Protein AF-A0A944FQC8-F1 (afdb_monomer)

Nearest PDB structures (foldseek):
  8ovv-assembly1_A  TM=5.129E-01  e=2.635E+00  Thiobacillus denitrificans

Secondary structure (DSSP, 8-state):
----HHHHHHHHHHHHHHHHHHHH--S-TT-----HHHHHHTS-TTS-HHHHHHHHHHHHHHHHHHSSS-TTHHHHHHHHHHHHHHHHHHHHH-HHHHHHT----HHHH-HHHHHHHHHHHHHHHHHHHHHHHTTTTS-HHHHHHHHHHHHHHHHHHHHHHHHHHS-----

pLDDT: mean 72.48, std 13.17, range [25.45, 88.38]

Structure (mmCIF, N/CA/C/O backbone):
data_AF-A0A944FQC8-F1
#
_entry.id   AF-A0A944FQC8-F1
#
loop_
_atom_site.group_PDB
_atom_site.id
_atom_site.type_symbol
_atom_site.label_atom_id
_atom_site.label_alt_id
_atom_site.label_comp_id
_atom_site.label_asym_id
_atom_site.label_entity_id
_atom_site.label_seq_id
_atom_site.pdbx_PDB_ins_code
_atom_site.Cartn_x
_atom_site.Cartn_y
_atom_site.Cartn_z
_atom_site.occupancy
_atom_site.B_iso_or_equiv
_atom_site.auth_seq_id
_atom_site.auth_comp_id
_atom_site.auth_asym_id
_atom_site.auth_atom_id
_atom_site.pdbx_PDB_model_num
ATOM 1 N N . MET A 1 1 ? -13.794 9.716 20.380 1.00 38.81 1 MET A N 1
ATOM 2 C CA . MET A 1 1 ? -12.717 10.499 19.734 1.00 38.81 1 MET A CA 1
ATOM 3 C C . MET A 1 1 ? -11.538 10.635 20.686 1.00 38.81 1 MET A C 1
ATOM 5 O O . MET A 1 1 ? -11.610 11.397 21.638 1.00 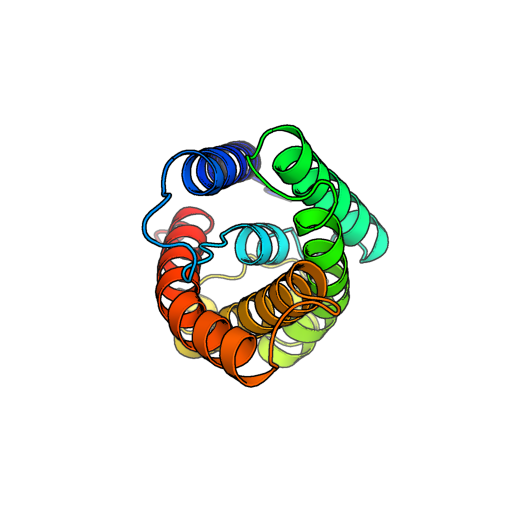38.81 1 MET A O 1
ATOM 9 N N . LYS A 1 2 ? -10.458 9.890 20.443 1.00 25.45 2 LYS A N 1
ATOM 10 C CA . LYS A 1 2 ? -9.116 10.217 20.943 1.00 25.45 2 LYS A CA 1
ATOM 11 C C . LYS A 1 2 ? -8.132 9.816 19.847 1.00 25.45 2 LYS A C 1
ATOM 13 O O . LYS A 1 2 ? -7.365 8.873 19.978 1.00 25.45 2 LYS A O 1
ATOM 18 N N . VAL A 1 3 ? -8.247 10.492 18.702 1.00 42.56 3 VAL A N 1
ATOM 19 C CA . VAL A 1 3 ? -7.176 10.478 17.705 1.00 42.56 3 VAL A CA 1
ATOM 20 C C . VAL A 1 3 ? -6.052 11.274 18.354 1.00 42.56 3 VAL A C 1
ATOM 22 O O . VAL A 1 3 ? -6.076 12.501 18.365 1.00 42.56 3 VAL A O 1
ATOM 25 N N . GLN A 1 4 ? -5.149 10.573 19.039 1.00 43.66 4 GLN A N 1
ATOM 26 C CA . GLN A 1 4 ? -3.949 11.178 19.597 1.00 43.66 4 GLN A CA 1
ATOM 27 C C . GLN A 1 4 ? -3.189 11.816 18.430 1.00 43.66 4 GLN A C 1
ATOM 29 O O . GLN A 1 4 ? -2.855 11.116 17.476 1.00 43.66 4 GLN A O 1
ATOM 34 N N . GLY A 1 5 ? -2.912 13.123 18.487 1.00 45.31 5 GLY A N 1
ATOM 35 C CA . GLY A 1 5 ? -2.153 13.845 17.450 1.00 45.31 5 GLY A CA 1
ATOM 36 C C . GLY A 1 5 ? -0.800 13.200 17.100 1.00 45.31 5 GLY A C 1
ATOM 37 O O . GLY A 1 5 ? -0.285 13.402 16.005 1.00 45.31 5 GLY A O 1
ATOM 38 N N . ASN A 1 6 ? -0.291 12.329 17.977 1.00 55.03 6 ASN A N 1
ATOM 39 C CA . ASN A 1 6 ? 0.864 11.465 17.749 1.00 55.03 6 ASN A CA 1
ATOM 40 C C . ASN A 1 6 ? 0.711 10.525 16.531 1.00 55.03 6 ASN A C 1
ATOM 42 O O . ASN A 1 6 ? 1.677 10.288 15.812 1.00 55.03 6 ASN A O 1
ATOM 46 N N . ASN A 1 7 ? -0.498 10.030 16.242 1.00 64.19 7 ASN A N 1
ATOM 47 C CA . ASN A 1 7 ? -0.715 9.071 15.151 1.00 64.19 7 ASN A CA 1
ATOM 48 C C . ASN A 1 7 ? -0.614 9.720 13.768 1.00 64.19 7 ASN A C 1
ATOM 50 O O . ASN A 1 7 ? -0.145 9.078 12.836 1.00 64.19 7 ASN A O 1
ATOM 54 N N . ILE A 1 8 ? -1.011 10.989 13.629 1.00 67.12 8 ILE A N 1
ATOM 55 C CA . ILE A 1 8 ? -0.905 11.723 12.357 1.00 67.12 8 ILE A CA 1
ATOM 56 C C . ILE A 1 8 ? 0.565 12.044 12.064 1.00 67.12 8 ILE A C 1
ATOM 58 O O . ILE A 1 8 ? 1.020 11.880 10.936 1.00 67.12 8 ILE A O 1
ATOM 62 N N . MET A 1 9 ? 1.326 12.434 13.090 1.00 65.31 9 MET A N 1
ATOM 63 C CA . MET A 1 9 ? 2.762 12.685 12.963 1.00 65.31 9 MET A CA 1
ATOM 64 C C . MET A 1 9 ? 3.535 11.407 12.602 1.00 65.31 9 MET A C 1
ATOM 66 O O . MET A 1 9 ? 4.381 11.441 11.715 1.00 65.31 9 MET A O 1
ATOM 70 N N . LEU A 1 10 ? 3.196 10.264 13.212 1.00 69.75 10 LEU A N 1
ATOM 71 C CA . LEU A 1 10 ? 3.744 8.953 12.837 1.00 69.75 10 LEU A CA 1
ATOM 72 C C . LEU A 1 10 ? 3.356 8.542 11.412 1.00 69.75 10 LEU A C 1
ATOM 74 O O . LEU A 1 10 ? 4.173 7.975 10.694 1.00 69.75 10 LEU A O 1
ATOM 78 N N . TRP A 1 11 ? 2.129 8.844 10.985 1.00 71.12 11 TRP A N 1
ATOM 79 C CA . TRP A 1 11 ? 1.661 8.573 9.625 1.00 71.12 11 TRP A CA 1
ATOM 80 C C . TRP A 1 11 ? 2.457 9.375 8.585 1.00 71.12 11 TRP A C 1
ATOM 82 O O . TRP A 1 11 ? 2.930 8.808 7.601 1.00 71.12 11 TRP A O 1
ATOM 92 N N . LEU A 1 12 ? 2.695 10.665 8.849 1.00 73.75 12 LEU A N 1
ATOM 93 C CA . LEU A 1 12 ? 3.571 11.514 8.035 1.00 73.75 12 LEU A CA 1
ATOM 94 C C . LEU A 1 12 ? 5.022 11.015 8.046 1.00 73.75 12 LEU A C 1
ATOM 96 O O . LEU A 1 12 ? 5.652 10.946 6.995 1.00 73.75 12 LEU A O 1
ATOM 100 N N . LEU A 1 13 ? 5.540 10.608 9.208 1.00 75.56 13 LEU A N 1
ATOM 101 C CA . LEU A 1 13 ? 6.886 10.047 9.332 1.00 75.56 13 LEU A CA 1
ATOM 102 C C . LEU A 1 13 ? 7.040 8.759 8.514 1.00 75.56 13 LEU A C 1
ATOM 104 O O . LEU A 1 13 ? 8.055 8.581 7.850 1.00 75.56 13 LEU A O 1
ATOM 108 N N . LEU A 1 14 ? 6.039 7.874 8.520 1.00 77.06 14 LEU A N 1
ATOM 109 C CA . LEU A 1 14 ? 6.064 6.661 7.704 1.00 77.06 14 LEU A CA 1
ATOM 110 C C . LEU A 1 14 ? 5.937 6.948 6.206 1.00 77.06 14 LEU A C 1
ATOM 112 O O . LEU A 1 14 ? 6.516 6.210 5.413 1.00 77.06 14 LEU A O 1
ATOM 116 N N . LEU A 1 15 ? 5.227 8.006 5.804 1.00 74.38 15 LEU A N 1
ATOM 117 C CA . LEU A 1 15 ? 5.237 8.456 4.409 1.00 74.38 15 LEU A CA 1
ATOM 118 C C . LEU A 1 15 ? 6.615 8.972 3.991 1.00 74.38 15 LEU A C 1
ATOM 120 O O . LEU A 1 15 ? 7.089 8.640 2.907 1.00 74.38 15 LEU A O 1
ATOM 124 N N . ILE A 1 16 ? 7.290 9.726 4.859 1.00 77.25 16 ILE A N 1
ATOM 125 C CA . ILE A 1 16 ? 8.675 10.148 4.620 1.00 77.25 16 ILE A CA 1
ATOM 126 C C . ILE A 1 16 ? 9.601 8.924 4.580 1.00 77.25 16 ILE A C 1
ATOM 128 O O . ILE A 1 16 ? 10.466 8.836 3.715 1.00 77.25 16 ILE A O 1
ATOM 132 N N . LEU A 1 17 ? 9.397 7.937 5.455 1.00 75.19 17 LEU A N 1
ATOM 133 C CA . LEU A 1 17 ? 10.155 6.688 5.429 1.00 75.19 17 LEU A CA 1
ATOM 134 C C . LEU A 1 17 ? 9.929 5.923 4.117 1.00 75.19 17 LEU A C 1
ATOM 136 O O . LEU A 1 17 ? 10.891 5.426 3.543 1.00 75.19 17 LEU A O 1
ATOM 140 N N . GLN A 1 18 ? 8.693 5.880 3.606 1.00 74.31 18 GLN A N 1
ATOM 141 C CA . GLN A 1 18 ? 8.394 5.313 2.289 1.00 74.31 18 GLN A CA 1
ATOM 142 C C . GLN A 1 18 ? 9.170 6.034 1.180 1.00 74.31 18 GLN A C 1
ATOM 144 O O . GLN A 1 18 ? 9.719 5.366 0.312 1.00 74.31 18 GLN A O 1
ATOM 149 N N . LEU A 1 19 ? 9.263 7.367 1.222 1.00 70.94 19 LEU A N 1
ATOM 150 C CA . LEU A 1 19 ? 10.062 8.144 0.269 1.00 70.94 19 LEU A CA 1
ATOM 151 C C . LEU A 1 19 ? 11.551 7.808 0.338 1.00 70.94 19 LEU A C 1
ATOM 153 O O . LEU A 1 19 ? 12.171 7.572 -0.695 1.00 70.94 19 LEU A O 1
ATOM 157 N N . VAL A 1 20 ? 12.115 7.741 1.546 1.00 69.69 20 VAL A N 1
ATOM 158 C CA . VAL A 1 20 ? 13.525 7.377 1.745 1.00 69.69 20 VAL A CA 1
ATOM 159 C C . VAL A 1 20 ? 13.792 5.964 1.233 1.00 69.69 20 VAL A C 1
ATOM 161 O O . VAL A 1 20 ? 14.801 5.734 0.577 1.00 69.69 20 VAL A O 1
ATOM 164 N N . ILE A 1 21 ? 12.878 5.026 1.478 1.00 70.19 21 ILE A N 1
ATOM 165 C CA . ILE A 1 21 ? 12.973 3.656 0.970 1.00 70.19 21 ILE 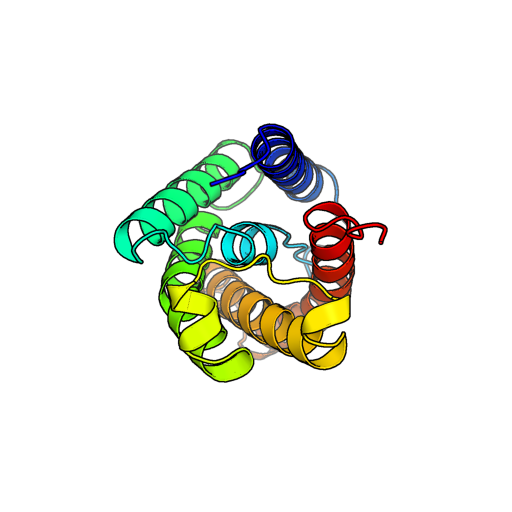A CA 1
ATOM 166 C C . ILE A 1 21 ? 12.921 3.643 -0.564 1.00 70.19 21 ILE A C 1
ATOM 168 O O . ILE A 1 21 ? 13.786 3.028 -1.180 1.00 70.19 21 ILE A O 1
ATOM 172 N N . CYS A 1 22 ? 11.958 4.335 -1.181 1.00 65.25 22 CYS A N 1
ATOM 173 C CA . CYS A 1 22 ? 11.837 4.400 -2.640 1.00 65.25 22 CYS A CA 1
ATOM 174 C C . CYS A 1 22 ? 13.060 5.044 -3.311 1.00 65.25 22 CYS A C 1
ATOM 176 O O . CYS A 1 22 ? 13.434 4.627 -4.400 1.00 65.25 22 CYS A O 1
ATOM 178 N N . ASN A 1 23 ? 13.664 6.054 -2.682 1.00 62.53 23 ASN A N 1
ATOM 179 C CA . ASN A 1 23 ? 14.751 6.835 -3.273 1.00 62.53 23 ASN A CA 1
ATOM 180 C C . ASN A 1 23 ? 16.140 6.213 -2.998 1.00 62.53 23 ASN A C 1
ATOM 182 O O . ASN A 1 23 ? 16.967 6.099 -3.896 1.00 62.53 23 ASN A O 1
ATOM 186 N N . TYR A 1 24 ? 16.388 5.723 -1.778 1.00 58.31 24 TYR A N 1
ATOM 187 C CA . TYR A 1 24 ? 17.727 5.289 -1.353 1.00 58.31 24 TYR A CA 1
ATOM 188 C C . TYR A 1 24 ? 17.937 3.771 -1.296 1.00 58.31 24 TYR A C 1
ATOM 190 O O . TYR A 1 24 ? 19.083 3.324 -1.355 1.00 58.31 24 TYR A O 1
ATOM 198 N N . LEU A 1 25 ? 16.886 2.947 -1.196 1.00 56.50 25 LEU A N 1
ATOM 199 C CA . LEU A 1 25 ? 17.036 1.484 -1.182 1.00 56.50 25 LEU A CA 1
ATOM 200 C C . LEU A 1 25 ? 16.914 0.893 -2.591 1.00 56.50 25 LEU A C 1
ATOM 202 O O . LEU A 1 25 ? 16.053 0.059 -2.866 1.00 56.50 25 LEU A O 1
ATOM 206 N N . TYR A 1 26 ? 17.857 1.244 -3.468 1.00 55.31 26 TYR A N 1
ATOM 207 C CA . TYR A 1 26 ? 18.112 0.521 -4.721 1.00 55.31 26 TYR A CA 1
ATOM 208 C C . TYR A 1 26 ? 18.827 -0.817 -4.438 1.00 55.31 26 TYR A C 1
ATOM 210 O O . TYR A 1 26 ? 19.966 -1.037 -4.839 1.00 55.31 26 TYR A O 1
ATOM 218 N N . ILE A 1 27 ? 18.176 -1.731 -3.707 1.00 52.50 27 ILE A N 1
ATOM 219 C CA . ILE A 1 27 ? 18.755 -3.051 -3.388 1.00 52.50 27 ILE A CA 1
ATOM 220 C C . ILE A 1 27 ? 18.846 -3.921 -4.654 1.00 52.50 27 ILE A C 1
ATOM 222 O O . ILE A 1 27 ? 19.821 -4.644 -4.848 1.00 52.50 27 ILE A O 1
ATOM 226 N N . SER A 1 28 ? 17.831 -3.879 -5.525 1.00 53.88 28 SER A N 1
ATOM 227 C CA . SER A 1 28 ? 17.818 -4.587 -6.811 1.00 53.88 28 SER A CA 1
ATOM 228 C C . SER A 1 28 ? 16.653 -4.094 -7.678 1.00 53.88 28 SER A C 1
ATOM 230 O O . SER A 1 28 ? 15.580 -3.852 -7.126 1.00 53.88 28 SER A O 1
ATOM 232 N N . PRO A 1 29 ? 16.768 -4.055 -9.023 1.00 61.56 29 PRO A N 1
ATOM 233 C CA . PRO A 1 29 ? 15.641 -3.763 -9.917 1.00 61.56 29 PRO A CA 1
ATOM 234 C C . PRO A 1 29 ? 14.451 -4.718 -9.737 1.00 61.56 29 PRO A C 1
ATOM 236 O O . PRO A 1 29 ? 13.367 -4.464 -10.249 1.00 61.56 29 PRO A O 1
ATOM 239 N N . LEU A 1 30 ? 14.638 -5.854 -9.062 1.00 59.78 30 LEU A N 1
ATOM 240 C CA . LEU A 1 30 ? 13.605 -6.863 -8.840 1.00 59.78 30 LEU A CA 1
ATOM 241 C C . LEU A 1 30 ? 12.781 -6.641 -7.563 1.00 59.78 30 LEU A C 1
ATOM 243 O O . LEU A 1 30 ? 11.718 -7.246 -7.438 1.00 59.78 30 LEU A O 1
ATOM 247 N N . LEU A 1 31 ? 13.259 -5.808 -6.633 1.00 63.12 31 LEU A N 1
ATOM 248 C CA . LEU A 1 31 ? 12.679 -5.660 -5.301 1.00 63.12 31 LEU A CA 1
ATOM 249 C C . LEU A 1 31 ? 11.990 -4.300 -5.168 1.00 63.12 31 LEU A C 1
ATOM 251 O O . LEU A 1 31 ? 12.637 -3.262 -5.242 1.00 63.12 31 LEU A O 1
ATOM 255 N N . VAL A 1 32 ? 10.677 -4.323 -4.942 1.00 71.88 32 VAL A N 1
ATOM 256 C CA . VAL A 1 32 ? 9.857 -3.134 -4.680 1.00 71.88 32 VAL A CA 1
ATOM 257 C C . VAL A 1 32 ? 9.383 -3.198 -3.233 1.00 71.88 32 VAL A C 1
ATOM 259 O O . VAL A 1 32 ? 8.552 -4.034 -2.877 1.00 71.88 32 VAL A O 1
ATOM 262 N N . LEU A 1 33 ? 9.929 -2.334 -2.378 1.00 72.69 33 LEU A N 1
ATOM 263 C CA . LEU A 1 33 ? 9.551 -2.275 -0.969 1.00 72.69 33 LEU A CA 1
ATOM 264 C C . LEU A 1 33 ? 8.435 -1.242 -0.765 1.00 72.69 33 LEU A C 1
ATOM 266 O O . LEU A 1 33 ? 8.575 -0.081 -1.152 1.00 72.69 33 LEU A O 1
ATOM 270 N N . THR A 1 34 ? 7.319 -1.654 -0.157 1.00 75.75 34 THR A N 1
ATOM 271 C CA . THR A 1 34 ? 6.142 -0.778 -0.022 1.00 75.75 34 THR A CA 1
ATOM 272 C C . THR A 1 34 ? 5.578 -0.763 1.399 1.00 75.75 34 THR A C 1
ATOM 274 O O . THR A 1 34 ? 5.263 -1.795 1.985 1.00 75.75 34 THR A O 1
ATOM 277 N N . LEU A 1 35 ? 5.425 0.441 1.949 1.00 78.38 35 LEU A N 1
ATOM 278 C CA . LEU A 1 35 ? 4.742 0.746 3.212 1.00 78.38 35 LEU A CA 1
ATOM 279 C C . LEU A 1 35 ? 3.391 1.418 2.987 1.00 78.38 35 LEU A C 1
ATOM 281 O O . LEU A 1 35 ? 2.514 1.357 3.847 1.00 78.38 35 LEU A O 1
ATOM 285 N N . LEU A 1 36 ? 3.221 2.048 1.826 1.00 79.19 36 LEU A N 1
ATOM 286 C CA . LEU A 1 36 ? 2.028 2.789 1.435 1.00 79.19 36 LEU A CA 1
ATOM 287 C C . LEU A 1 36 ? 0.708 2.014 1.657 1.00 79.19 36 LEU A C 1
ATOM 289 O O . LEU A 1 36 ? -0.188 2.566 2.299 1.00 79.19 36 LEU A O 1
ATOM 293 N N . PRO A 1 37 ? 0.568 0.736 1.241 1.00 78.75 37 PRO A N 1
ATOM 294 C CA . PRO A 1 37 ? -0.651 -0.034 1.506 1.00 78.75 37 PRO A CA 1
ATOM 295 C C . PRO A 1 37 ? -0.951 -0.211 3.005 1.00 78.75 37 PRO A C 1
ATOM 297 O O . PRO A 1 37 ? -2.107 -0.119 3.418 1.00 78.75 37 PRO A O 1
ATOM 300 N N . THR A 1 38 ? 0.075 -0.394 3.838 1.00 75.88 38 THR A N 1
ATOM 301 C CA . THR A 1 38 ? -0.059 -0.509 5.302 1.00 75.88 38 THR A CA 1
AT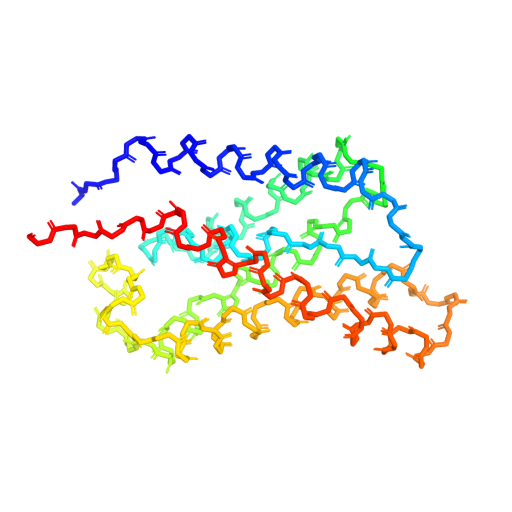OM 302 C C . THR A 1 38 ? -0.504 0.815 5.926 1.00 75.88 38 THR A C 1
ATOM 304 O O . THR A 1 38 ? -1.403 0.845 6.766 1.00 75.88 38 THR A O 1
ATOM 307 N N . ILE A 1 39 ? 0.090 1.922 5.478 1.00 76.62 39 ILE A N 1
ATOM 308 C CA . ILE A 1 39 ? -0.246 3.289 5.896 1.00 76.62 39 ILE A CA 1
ATOM 309 C C . ILE A 1 39 ? -1.717 3.601 5.569 1.00 76.62 39 ILE A C 1
ATOM 311 O O . ILE A 1 39 ? -2.438 4.140 6.412 1.00 76.62 39 ILE A O 1
ATOM 315 N N . ILE A 1 40 ? -2.182 3.206 4.378 1.00 78.56 40 ILE A N 1
ATOM 316 C CA . ILE A 1 40 ? -3.575 3.369 3.936 1.00 78.56 40 ILE A CA 1
ATOM 317 C C . ILE A 1 40 ? -4.526 2.498 4.762 1.00 78.56 40 ILE A C 1
ATOM 319 O O . ILE A 1 40 ? -5.601 2.946 5.166 1.00 78.56 40 ILE A O 1
ATOM 323 N N . PHE A 1 41 ? -4.134 1.256 5.045 1.00 75.00 41 PHE A N 1
ATOM 324 C CA . PHE A 1 41 ? -4.931 0.336 5.851 1.00 75.00 41 PHE A CA 1
ATOM 325 C C . PHE A 1 41 ? -5.171 0.863 7.274 1.00 75.00 41 PHE A C 1
ATOM 327 O O . PHE A 1 41 ? -6.295 0.782 7.776 1.00 75.00 41 PHE A O 1
ATOM 334 N N . CYS A 1 42 ? -4.150 1.480 7.875 1.00 70.62 42 CYS A N 1
ATOM 335 C CA . CYS A 1 42 ? -4.188 2.062 9.218 1.00 70.62 42 CYS A CA 1
ATOM 336 C C . CYS A 1 42 ? -5.002 3.359 9.356 1.00 70.62 42 CYS A C 1
ATOM 338 O O . CYS A 1 42 ? -5.093 3.886 10.467 1.00 70.62 42 CYS A O 1
ATOM 340 N N . LEU A 1 43 ? -5.601 3.898 8.287 1.00 70.50 43 LEU A N 1
ATOM 341 C CA . LEU A 1 43 ? -6.516 5.033 8.441 1.00 70.50 43 LEU A CA 1
ATOM 342 C C . LEU A 1 43 ? -7.690 4.682 9.383 1.00 70.50 43 LEU A C 1
ATOM 344 O O . LEU A 1 43 ? -8.030 3.506 9.561 1.00 70.50 43 LEU A O 1
ATOM 348 N N . PRO A 1 44 ? -8.368 5.684 9.969 1.00 64.06 44 PRO A N 1
ATOM 349 C CA . PRO A 1 44 ? -9.536 5.444 10.812 1.00 64.06 44 PRO A CA 1
ATOM 350 C C . PRO A 1 44 ? -10.703 4.858 10.006 1.00 64.06 44 PRO A C 1
ATOM 352 O O . PRO A 1 44 ? -11.027 5.337 8.915 1.00 64.06 44 PRO A O 1
ATOM 355 N N . ALA A 1 45 ? -11.315 3.781 10.514 1.00 65.50 45 ALA A N 1
ATOM 356 C CA . ALA A 1 45 ? -12.411 3.051 9.855 1.00 65.50 45 ALA A CA 1
ATOM 357 C C . ALA A 1 45 ? -13.711 3.870 9.735 1.00 65.50 45 ALA A C 1
ATOM 359 O O . ALA A 1 45 ? -14.571 3.552 8.921 1.00 65.50 45 ALA A O 1
ATOM 360 N N . THR A 1 46 ? -13.811 4.954 10.506 1.00 65.06 46 THR A N 1
ATOM 361 C CA . THR A 1 46 ? -14.926 5.906 10.495 1.00 65.06 46 THR A CA 1
ATOM 362 C C . THR A 1 46 ? -14.919 6.838 9.283 1.00 65.06 46 THR A C 1
ATOM 364 O O . THR A 1 46 ? -15.925 7.493 9.017 1.00 65.06 46 THR A O 1
ATOM 367 N N . LEU A 1 47 ? -13.804 6.929 8.546 1.00 71.50 47 LEU A N 1
ATOM 368 C CA . LEU A 1 47 ? -13.753 7.726 7.323 1.00 71.50 47 LEU A CA 1
ATOM 369 C C . LEU A 1 47 ? -14.558 7.041 6.216 1.00 71.50 47 LEU A C 1
ATOM 371 O O . LEU A 1 47 ? -14.358 5.848 5.967 1.00 71.50 47 LEU A O 1
ATOM 375 N N . PRO A 1 48 ? -15.416 7.780 5.495 1.00 78.06 48 PRO A N 1
ATOM 376 C CA . PRO A 1 48 ? -16.117 7.210 4.361 1.00 78.06 48 PRO A CA 1
ATOM 377 C C . PRO A 1 48 ? -15.116 6.907 3.240 1.00 78.06 48 PRO A C 1
ATOM 379 O O . PRO A 1 48 ? -14.100 7.588 3.071 1.00 78.06 48 PRO A O 1
ATOM 382 N N . THR A 1 49 ? -15.430 5.877 2.456 1.00 82.19 49 THR A N 1
ATOM 383 C CA . THR A 1 49 ? -14.538 5.306 1.439 1.00 82.19 49 THR A CA 1
ATOM 384 C C . THR A 1 49 ? -13.993 6.357 0.468 1.00 82.19 49 THR A C 1
ATOM 386 O O . THR A 1 49 ? -12.810 6.326 0.149 1.00 82.19 49 THR A O 1
ATOM 389 N N . VAL A 1 50 ? -14.811 7.336 0.067 1.00 84.50 50 VAL A N 1
ATOM 390 C CA . VAL A 1 50 ? -14.409 8.407 -0.864 1.00 84.50 50 VAL A CA 1
ATOM 391 C C . VAL A 1 50 ? -13.254 9.246 -0.304 1.00 84.50 50 VAL A C 1
ATOM 393 O O . VAL A 1 50 ? -12.252 9.442 -0.987 1.00 84.50 50 VAL A O 1
ATOM 396 N N . TRP A 1 51 ? -13.336 9.688 0.957 1.00 82.25 51 TRP A N 1
ATOM 397 C CA . TRP A 1 51 ? -12.254 10.453 1.589 1.00 82.25 51 TRP A CA 1
ATOM 398 C C . TRP A 1 51 ? -10.997 9.602 1.778 1.00 82.25 51 TRP A C 1
ATOM 400 O O . TRP A 1 51 ? -9.891 10.091 1.567 1.00 82.25 51 TRP A O 1
ATOM 410 N N . ALA A 1 52 ? -11.147 8.317 2.114 1.00 82.06 52 ALA A N 1
ATOM 411 C CA . ALA A 1 52 ? -10.007 7.4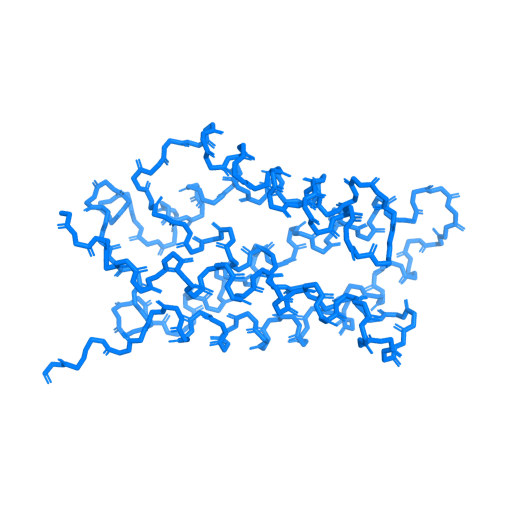07 2.206 1.00 82.06 52 ALA A CA 1
ATOM 412 C C . ALA A 1 52 ? -9.295 7.232 0.852 1.00 82.06 52 ALA A C 1
ATOM 414 O O . ALA A 1 52 ? -8.066 7.212 0.813 1.00 82.06 52 ALA A O 1
ATOM 415 N N . MET A 1 53 ? -10.047 7.157 -0.251 1.00 85.25 53 MET A N 1
ATOM 416 C CA . MET A 1 53 ? -9.491 7.093 -1.607 1.00 85.25 53 MET A CA 1
ATOM 417 C C . MET A 1 53 ? -8.770 8.387 -1.990 1.00 85.25 53 MET A C 1
ATOM 419 O O . MET A 1 53 ? -7.676 8.314 -2.538 1.00 85.25 53 MET A O 1
ATOM 423 N N . LEU A 1 54 ? -9.326 9.557 -1.657 1.00 87.25 54 LEU A N 1
ATOM 424 C CA . LEU A 1 54 ? -8.664 10.844 -1.900 1.00 87.25 54 LEU A CA 1
ATOM 425 C C . LEU A 1 54 ? -7.356 10.977 -1.112 1.00 87.25 54 LEU A C 1
ATOM 427 O O . LEU A 1 54 ? -6.358 11.430 -1.665 1.00 87.25 54 LEU A O 1
ATOM 431 N N . ILE A 1 55 ? -7.330 10.541 0.151 1.00 84.44 55 ILE A N 1
ATOM 432 C CA . ILE A 1 55 ? -6.103 10.552 0.961 1.00 84.44 55 ILE A CA 1
ATOM 433 C C . ILE A 1 55 ? -5.072 9.574 0.390 1.00 84.44 55 ILE A C 1
ATOM 435 O O . ILE A 1 55 ? -3.897 9.916 0.298 1.00 84.44 55 ILE A O 1
ATOM 439 N N . ALA A 1 56 ? -5.496 8.379 -0.026 1.00 85.44 56 ALA A N 1
ATOM 440 C CA . ALA A 1 56 ? -4.614 7.403 -0.660 1.00 85.44 56 ALA A CA 1
ATOM 441 C C . ALA A 1 56 ? -4.044 7.915 -1.989 1.00 85.44 56 ALA A C 1
ATOM 443 O O . ALA A 1 56 ? -2.854 7.749 -2.244 1.00 85.44 56 ALA A O 1
ATOM 444 N N . PHE A 1 57 ? -4.869 8.584 -2.798 1.00 86.62 57 PHE A N 1
ATOM 445 C CA . PHE A 1 57 ? -4.434 9.240 -4.026 1.00 86.62 57 PHE A CA 1
ATOM 446 C C . PHE A 1 57 ? -3.419 10.347 -3.737 1.00 86.62 57 PHE A C 1
ATOM 448 O O . PHE A 1 57 ? -2.349 10.349 -4.332 1.00 86.62 57 PHE A O 1
ATOM 455 N N . ALA A 1 58 ? -3.709 11.245 -2.792 1.00 87.12 58 ALA A N 1
ATOM 456 C CA . ALA A 1 58 ? -2.805 12.332 -2.425 1.00 87.12 58 ALA A CA 1
ATOM 457 C C . ALA A 1 58 ? -1.475 11.813 -1.857 1.00 87.12 58 ALA A C 1
ATOM 459 O O . ALA A 1 58 ? -0.417 12.309 -2.229 1.00 87.12 58 ALA A O 1
ATOM 460 N N . ALA A 1 59 ? -1.512 10.788 -1.001 1.00 84.56 59 ALA A N 1
ATOM 461 C CA . ALA A 1 59 ? -0.314 10.156 -0.454 1.00 84.56 59 ALA A CA 1
ATOM 462 C C . ALA A 1 59 ? 0.507 9.447 -1.538 1.00 84.56 59 ALA A C 1
ATOM 464 O O . ALA A 1 59 ? 1.726 9.589 -1.572 1.00 84.56 59 ALA A O 1
ATOM 465 N N . GLY A 1 60 ? -0.152 8.718 -2.443 1.00 82.69 60 GLY A N 1
ATOM 466 C CA . GLY A 1 60 ? 0.503 8.083 -3.584 1.00 82.69 60 GLY A CA 1
ATOM 467 C C . GLY A 1 60 ? 1.124 9.108 -4.531 1.00 82.69 60 GLY A C 1
ATOM 468 O O . GLY A 1 60 ? 2.293 8.979 -4.866 1.00 82.69 60 GLY A O 1
ATOM 469 N N . ALA A 1 61 ? 0.396 10.176 -4.867 1.00 83.44 61 ALA A N 1
ATOM 470 C CA . ALA A 1 61 ? 0.885 11.264 -5.711 1.00 83.44 61 ALA A CA 1
ATOM 471 C C . ALA A 1 61 ? 2.059 12.012 -5.064 1.00 83.44 61 ALA A C 1
ATOM 473 O O . ALA A 1 61 ? 3.014 12.369 -5.742 1.00 83.44 61 ALA A O 1
ATOM 474 N N . PHE A 1 62 ? 2.027 12.217 -3.745 1.00 84.31 62 PHE A N 1
ATOM 475 C CA . PHE A 1 62 ? 3.144 12.806 -3.010 1.00 84.31 62 PHE A CA 1
ATOM 476 C C . PHE A 1 62 ? 4.400 11.929 -3.088 1.00 84.31 62 PHE A C 1
ATOM 478 O O . PHE A 1 62 ? 5.495 12.444 -3.304 1.00 84.31 62 PHE A O 1
ATOM 485 N N . VAL A 1 63 ? 4.237 10.605 -2.968 1.00 80.69 63 VAL A N 1
ATOM 486 C CA . VAL A 1 63 ? 5.342 9.654 -3.150 1.00 80.69 63 VAL A CA 1
ATOM 487 C C . VAL A 1 63 ? 5.837 9.636 -4.595 1.00 80.69 63 VAL A C 1
ATOM 489 O O . VAL A 1 63 ? 7.040 9.597 -4.818 1.00 80.69 63 VAL A O 1
ATOM 492 N N . ASP A 1 64 ? 4.930 9.725 -5.564 1.00 82.75 64 ASP A N 1
ATOM 493 C CA . ASP A 1 64 ? 5.255 9.752 -6.992 1.00 82.75 64 ASP A CA 1
ATOM 494 C C . ASP A 1 64 ? 5.988 11.030 -7.427 1.00 82.75 64 ASP A C 1
ATOM 496 O O . ASP A 1 64 ? 6.803 10.978 -8.340 1.00 82.75 64 ASP A O 1
ATOM 500 N N . LEU A 1 65 ? 5.709 12.178 -6.801 1.00 80.38 65 LEU A N 1
ATOM 501 C CA . LEU A 1 65 ? 6.350 13.458 -7.135 1.00 80.38 65 LEU A CA 1
ATOM 502 C C . LEU A 1 65 ? 7.750 13.614 -6.530 1.00 80.38 65 LEU A C 1
ATOM 504 O O . LEU A 1 65 ? 8.557 14.378 -7.054 1.00 80.38 65 LEU A O 1
ATOM 508 N N . LEU A 1 66 ? 8.015 12.951 -5.403 1.00 77.62 66 LEU A N 1
ATOM 509 C CA . LEU A 1 66 ? 9.260 13.094 -4.637 1.00 77.62 66 LEU A CA 1
ATOM 510 C C . LEU A 1 66 ? 10.158 11.848 -4.689 1.00 77.62 66 LEU A C 1
ATOM 512 O O . LEU A 1 66 ? 11.303 11.898 -4.237 1.00 77.62 66 LEU A O 1
ATOM 516 N N . GLY A 1 67 ? 9.641 10.724 -5.180 1.00 69.00 67 GLY A N 1
ATOM 517 C CA . GLY A 1 67 ? 10.384 9.483 -5.358 1.00 69.00 67 GLY A CA 1
ATOM 518 C C . GLY A 1 67 ? 10.955 9.344 -6.767 1.00 69.00 67 GLY A C 1
ATOM 519 O O . GLY A 1 67 ? 10.383 9.841 -7.734 1.00 69.00 67 GLY A O 1
ATOM 520 N N . ASP A 1 68 ? 12.054 8.600 -6.886 1.00 63.28 68 ASP A N 1
ATOM 521 C CA . ASP A 1 68 ? 12.580 8.165 -8.180 1.00 63.28 68 ASP A CA 1
ATOM 522 C C . ASP A 1 68 ? 11.719 7.009 -8.716 1.00 63.28 68 ASP A C 1
ATOM 524 O O . ASP A 1 68 ? 11.892 5.850 -8.339 1.00 63.28 68 ASP A O 1
ATOM 528 N N . GLY A 1 69 ? 10.738 7.323 -9.566 1.00 65.44 69 GLY A N 1
ATOM 529 C CA . GLY A 1 69 ? 9.829 6.336 -10.150 1.00 65.44 69 GLY A CA 1
ATOM 530 C C . GLY A 1 69 ? 8.901 6.914 -11.219 1.00 65.44 69 GLY A C 1
ATOM 531 O O . GLY A 1 69 ? 8.929 8.108 -11.516 1.00 65.44 69 GLY A O 1
ATOM 532 N N . LEU A 1 70 ? 8.068 6.058 -11.821 1.00 71.50 70 LEU A N 1
ATOM 533 C CA . LEU A 1 70 ? 7.032 6.512 -12.751 1.00 71.50 70 LEU A CA 1
ATOM 534 C C . LEU A 1 70 ? 5.983 7.342 -11.998 1.00 71.50 70 LEU A C 1
ATOM 536 O O . LEU A 1 70 ? 5.318 6.838 -11.090 1.00 71.50 70 LEU A O 1
ATOM 540 N N . ILE A 1 71 ? 5.802 8.596 -12.416 1.00 78.12 71 ILE A N 1
ATOM 541 C CA . ILE A 1 71 ? 4.827 9.496 -11.799 1.00 78.12 71 ILE A CA 1
ATOM 542 C C . ILE A 1 71 ? 3.414 8.923 -11.987 1.00 78.12 71 ILE A C 1
ATOM 544 O O . ILE A 1 71 ? 2.995 8.620 -13.104 1.00 78.12 71 ILE A O 1
ATOM 548 N N . GLY A 1 72 ? 2.669 8.795 -10.889 1.00 78.25 72 GLY A N 1
ATOM 549 C CA . GLY A 1 72 ? 1.292 8.299 -10.854 1.00 78.25 72 GLY A CA 1
ATOM 550 C C . GLY A 1 72 ? 1.153 6.797 -10.589 1.00 78.25 72 GLY A C 1
ATOM 551 O O . GLY A 1 72 ? 0.030 6.321 -10.409 1.00 78.25 72 GLY A O 1
ATOM 552 N N . LEU A 1 73 ? 2.253 6.040 -10.544 1.00 84.06 73 LEU A N 1
ATOM 553 C CA . LEU A 1 73 ? 2.207 4.591 -10.353 1.00 84.06 73 LEU A CA 1
ATOM 554 C C . LEU A 1 73 ? 1.809 4.205 -8.919 1.00 84.06 73 LEU A C 1
ATOM 556 O O . LEU A 1 73 ? 0.964 3.325 -8.729 1.00 84.06 73 LEU A O 1
ATOM 560 N N . ASN A 1 74 ? 2.358 4.881 -7.902 1.00 84.81 74 ASN A N 1
ATOM 561 C CA . ASN A 1 74 ? 1.957 4.637 -6.517 1.00 84.81 74 ASN A CA 1
ATOM 562 C C . ASN A 1 74 ? 0.526 5.115 -6.272 1.00 84.81 74 ASN A C 1
ATOM 564 O O . ASN A 1 74 ? -0.232 4.414 -5.603 1.00 84.81 74 ASN A O 1
ATOM 568 N N . ALA A 1 75 ? 0.125 6.259 -6.835 1.00 85.44 75 ALA A N 1
ATOM 569 C CA . ALA A 1 75 ? -1.249 6.752 -6.751 1.00 85.44 75 ALA A CA 1
ATOM 570 C C . ALA A 1 75 ? -2.258 5.755 -7.346 1.00 85.44 75 ALA A C 1
ATOM 572 O O . ALA A 1 75 ? -3.279 5.454 -6.722 1.00 85.44 75 ALA A O 1
ATOM 573 N N . LEU A 1 76 ? -1.948 5.187 -8.514 1.00 87.19 76 LEU A N 1
ATOM 574 C CA . LEU A 1 76 ? -2.794 4.207 -9.191 1.00 87.19 76 LEU A CA 1
ATOM 575 C C . LEU A 1 76 ? -2.938 2.906 -8.385 1.00 87.19 76 LEU A C 1
ATOM 577 O O . LEU A 1 76 ? -4.036 2.359 -8.302 1.00 87.19 76 LEU A O 1
ATOM 581 N N . ALA A 1 77 ? -1.867 2.433 -7.743 1.00 86.62 77 ALA A N 1
ATOM 582 C CA . ALA A 1 77 ? -1.907 1.236 -6.901 1.00 86.62 77 ALA A CA 1
ATOM 583 C C . ALA A 1 77 ? -2.551 1.479 -5.517 1.00 86.62 77 ALA A C 1
ATOM 585 O O . ALA A 1 77 ? -3.145 0.571 -4.933 1.00 86.62 77 ALA A O 1
ATOM 586 N N . ALA A 1 78 ? -2.481 2.705 -4.992 1.00 85.44 78 ALA A N 1
ATOM 587 C CA . ALA A 1 78 ? -2.989 3.085 -3.672 1.00 85.44 78 ALA A CA 1
ATOM 588 C C . ALA A 1 78 ? -4.520 3.175 -3.589 1.00 85.44 78 ALA A C 1
ATOM 590 O O . ALA A 1 78 ? -5.130 2.794 -2.587 1.00 85.44 78 ALA A O 1
ATOM 591 N N . VAL A 1 79 ? -5.159 3.701 -4.634 1.00 87.31 79 VAL A N 1
ATOM 592 C CA . VAL A 1 79 ? -6.606 3.966 -4.646 1.00 87.31 79 VAL A CA 1
ATOM 593 C C . VAL A 1 79 ? -7.450 2.682 -4.523 1.00 87.31 79 VAL A C 1
ATOM 595 O O . VAL A 1 79 ? -8.359 2.650 -3.686 1.00 87.31 79 VAL A O 1
ATOM 598 N N . PRO A 1 80 ? -7.154 1.595 -5.261 1.00 85.75 80 PRO A N 1
ATOM 599 C CA . PRO A 1 80 ? -7.862 0.321 -5.127 1.00 85.75 80 PRO A CA 1
ATOM 600 C C . PRO A 1 80 ? -7.728 -0.287 -3.727 1.00 85.75 80 PRO A C 1
ATOM 602 O O . PRO A 1 80 ? -8.688 -0.842 -3.191 1.00 85.75 80 PRO A O 1
ATOM 605 N N . VAL A 1 81 ? -6.564 -0.122 -3.091 1.00 86.06 81 VAL A N 1
ATOM 606 C CA . VAL A 1 81 ? -6.337 -0.559 -1.708 1.00 86.06 81 VAL A CA 1
ATOM 607 C C . VAL A 1 81 ? -7.274 0.170 -0.743 1.00 86.06 81 VAL A C 1
ATOM 609 O O . VAL A 1 81 ? -7.893 -0.463 0.114 1.00 86.06 81 VAL A O 1
ATOM 612 N N . ALA A 1 82 ? -7.433 1.487 -0.897 1.00 84.00 82 ALA A N 1
ATOM 613 C CA . ALA A 1 82 ? -8.337 2.278 -0.064 1.00 84.00 82 ALA A CA 1
ATOM 614 C C . ALA A 1 82 ? -9.816 1.912 -0.265 1.00 84.00 82 ALA A C 1
ATOM 616 O O . ALA A 1 82 ? -10.589 1.954 0.695 1.00 84.00 82 ALA A O 1
ATOM 617 N N . LEU A 1 83 ? -10.203 1.517 -1.482 1.00 85.25 83 LEU A N 1
ATOM 618 C CA . LEU A 1 83 ? -11.558 1.064 -1.795 1.00 85.25 83 LEU A CA 1
ATOM 619 C C . LEU A 1 83 ? -11.878 -0.258 -1.085 1.00 85.25 83 LEU A C 1
ATOM 621 O O . LEU A 1 83 ? -12.898 -0.374 -0.403 1.00 85.25 83 LEU A O 1
ATOM 625 N N . VAL A 1 84 ? -10.986 -1.244 -1.204 1.00 83.94 84 VAL A N 1
ATOM 626 C CA . VAL A 1 84 ? -11.201 -2.600 -0.671 1.00 83.94 84 VAL A CA 1
ATOM 627 C C . VAL A 1 84 ? -10.979 -2.661 0.848 1.00 83.94 84 VAL A C 1
ATOM 629 O O . VAL A 1 84 ? -11.505 -3.548 1.522 1.00 83.94 84 VAL A O 1
ATOM 632 N N . ARG A 1 85 ? -10.290 -1.672 1.432 1.00 80.38 85 ARG A N 1
ATOM 633 C CA . ARG A 1 85 ? -10.028 -1.560 2.876 1.00 80.38 85 ARG A CA 1
ATOM 634 C C . ARG A 1 85 ? -11.277 -1.751 3.736 1.00 80.38 85 ARG A C 1
ATOM 636 O O . ARG A 1 85 ? -11.249 -2.573 4.644 1.00 80.38 85 ARG A O 1
ATOM 643 N N . ARG A 1 86 ? -12.372 -1.021 3.482 1.00 76.56 86 ARG A N 1
ATOM 644 C CA . ARG A 1 86 ? -13.584 -1.118 4.325 1.00 76.56 86 ARG A CA 1
ATOM 645 C C . ARG A 1 86 ? -14.206 -2.516 4.261 1.00 76.56 86 ARG A C 1
ATOM 647 O O . ARG A 1 86 ? -14.639 -3.032 5.286 1.00 76.56 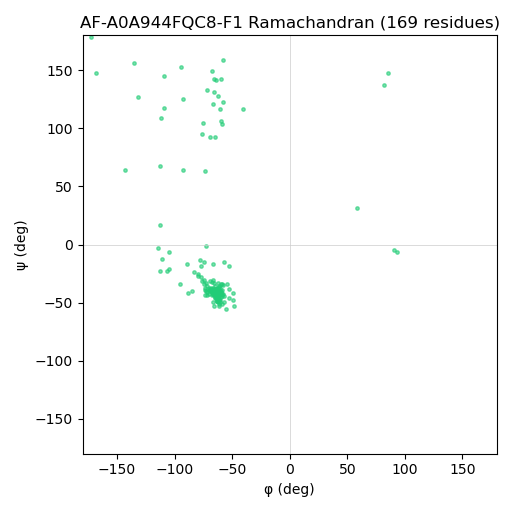86 ARG A O 1
ATOM 654 N N . MET A 1 87 ? -14.196 -3.131 3.079 1.00 76.69 87 MET A N 1
ATOM 655 C CA . MET A 1 87 ? -14.696 -4.490 2.869 1.00 76.69 87 MET A CA 1
ATOM 656 C C . MET A 1 87 ? -13.830 -5.526 3.598 1.00 76.69 87 MET A C 1
ATOM 658 O O . MET A 1 87 ? -14.363 -6.403 4.271 1.00 76.69 87 MET A O 1
ATOM 662 N N . LEU A 1 88 ? -12.503 -5.384 3.545 1.00 76.25 88 LEU A N 1
ATOM 663 C CA . LEU A 1 88 ? -11.571 -6.246 4.279 1.00 76.25 88 LEU A CA 1
ATOM 664 C C . LEU A 1 88 ? -11.721 -6.106 5.792 1.00 76.25 88 LEU A C 1
ATOM 666 O O . LEU A 1 88 ? -11.753 -7.109 6.498 1.00 76.25 88 LEU A O 1
ATOM 670 N N . LEU A 1 89 ? -11.857 -4.875 6.289 1.00 73.56 89 LEU A N 1
ATOM 671 C CA . LEU A 1 89 ? -12.083 -4.621 7.709 1.00 73.56 89 LEU A CA 1
ATOM 672 C C . LEU A 1 89 ? -13.390 -5.266 8.186 1.00 73.56 89 LEU A C 1
ATOM 674 O O . LEU A 1 89 ? -13.382 -5.978 9.188 1.00 73.56 89 LEU A O 1
ATOM 678 N N . ALA A 1 90 ? -14.480 -5.094 7.432 1.00 71.38 90 ALA A N 1
ATOM 679 C CA . ALA A 1 90 ? -15.768 -5.704 7.749 1.00 71.38 90 ALA A CA 1
ATOM 680 C C . ALA A 1 90 ? -15.719 -7.242 7.695 1.00 71.38 90 ALA A C 1
ATOM 682 O O . ALA A 1 90 ? -16.279 -7.902 8.566 1.00 71.38 90 ALA A O 1
ATOM 683 N N . SER A 1 91 ? -15.016 -7.818 6.715 1.00 72.88 91 SER A N 1
ATOM 684 C CA . SER A 1 91 ? -14.932 -9.271 6.539 1.00 72.88 91 SER A CA 1
ATOM 685 C C . SER A 1 91 ? -14.024 -9.965 7.559 1.00 72.88 91 SER A C 1
ATOM 687 O O . SER A 1 91 ? -14.298 -11.107 7.917 1.00 72.88 91 SER A O 1
ATOM 689 N N . ILE A 1 92 ? -12.933 -9.327 7.997 1.00 71.12 92 ILE A N 1
ATOM 690 C CA . ILE A 1 92 ? -11.916 -9.960 8.860 1.00 71.12 92 ILE A CA 1
ATOM 691 C C . ILE A 1 92 ? -12.169 -9.662 10.344 1.00 71.12 92 ILE A C 1
ATOM 693 O O . ILE A 1 92 ? -11.891 -10.507 11.199 1.00 71.12 92 ILE A O 1
ATOM 697 N N . PHE A 1 93 ? -12.690 -8.473 10.663 1.00 65.88 93 PHE A N 1
ATOM 698 C CA . PHE A 1 93 ? -12.867 -8.001 12.041 1.00 65.88 93 PHE A CA 1
ATOM 699 C C . PHE A 1 93 ? -14.336 -7.814 12.452 1.00 65.88 93 PHE A C 1
ATOM 701 O O . PHE A 1 93 ? -14.606 -7.524 13.618 1.00 65.88 93 PHE A O 1
ATOM 708 N N . GLY A 1 94 ? -15.282 -8.025 11.532 1.00 63.56 94 GLY A N 1
ATOM 709 C CA . GLY A 1 94 ? -16.720 -7.883 11.768 1.00 63.56 94 GLY A CA 1
ATOM 710 C C . GLY A 1 94 ? -17.219 -6.445 11.587 1.00 63.56 94 GLY A C 1
ATOM 711 O O . GLY A 1 94 ? -16.506 -5.482 11.860 1.00 63.56 94 GLY A O 1
ATOM 712 N N . SER A 1 95 ? -18.464 -6.288 11.131 1.00 59.59 95 SER A N 1
ATOM 713 C CA . SER A 1 95 ? -19.099 -4.982 10.877 1.00 59.59 95 SER A CA 1
ATOM 714 C C . SER A 1 95 ? -19.159 -4.083 12.117 1.00 59.59 95 SER A C 1
ATOM 716 O O . SER A 1 95 ? -18.958 -2.875 12.004 1.00 59.59 95 SER A O 1
ATOM 718 N N . ASP A 1 96 ? -19.326 -4.673 13.303 1.00 52.59 96 ASP A N 1
ATOM 719 C CA . ASP A 1 96 ? -19.461 -3.940 14.568 1.00 52.59 96 ASP A CA 1
ATOM 720 C C . ASP A 1 96 ? -18.179 -3.194 14.975 1.00 52.59 96 ASP A C 1
ATOM 722 O O . ASP A 1 96 ? -18.242 -2.132 15.599 1.00 52.59 96 ASP A O 1
ATOM 726 N N . THR A 1 97 ? -16.998 -3.705 14.602 1.00 57.31 97 THR A N 1
ATOM 727 C CA . THR A 1 97 ? -15.720 -3.018 14.874 1.00 57.31 97 THR A CA 1
ATOM 728 C C . THR A 1 97 ? -15.486 -1.844 13.925 1.00 57.31 97 THR A C 1
ATOM 730 O O . THR A 1 97 ? -14.902 -0.833 14.326 1.00 57.31 97 THR A O 1
ATOM 733 N N . VAL A 1 98 ? -15.995 -1.937 12.692 1.00 58.47 98 VAL A N 1
ATOM 734 C CA . VAL A 1 98 ? -15.952 -0.858 11.695 1.00 58.47 98 VAL A CA 1
ATOM 735 C C . VAL A 1 98 ? -16.875 0.291 12.102 1.00 58.47 98 VAL A C 1
ATOM 737 O O . VAL A 1 98 ? -16.466 1.448 12.021 1.00 58.47 98 VAL A O 1
ATOM 740 N N . GLU A 1 99 ? -18.082 -0.013 12.586 1.00 54.28 99 GLU A N 1
ATOM 741 C CA . GLU A 1 99 ? -19.062 0.995 13.015 1.00 54.28 99 GLU A CA 1
ATOM 742 C C . GLU A 1 99 ? -18.676 1.698 14.319 1.00 54.28 99 GLU A C 1
ATOM 744 O O . GLU A 1 99 ? -18.879 2.905 14.454 1.00 54.28 99 GLU A O 1
ATOM 749 N N . ARG A 1 100 ? -18.051 0.983 15.263 1.00 51.59 100 ARG A N 1
ATOM 750 C CA . ARG A 1 100 ? -17.572 1.582 16.520 1.00 51.59 100 ARG A CA 1
ATOM 751 C C . ARG A 1 100 ? -16.273 2.374 16.379 1.00 51.59 100 ARG A C 1
ATOM 753 O O . ARG A 1 100 ? -15.916 3.110 17.298 1.00 51.59 100 ARG A O 1
ATOM 760 N N . GLY A 1 101 ? -15.559 2.242 15.258 1.00 54.81 101 GLY A N 1
ATOM 761 C CA . GLY A 1 101 ? -14.261 2.891 15.064 1.00 54.81 101 GLY A CA 1
ATOM 762 C C . GLY A 1 101 ? -13.230 2.487 16.124 1.00 54.81 101 GLY A C 1
ATOM 763 O O . GLY A 1 101 ? -12.397 3.311 16.508 1.00 54.81 101 GLY A O 1
ATOM 764 N N . GLU A 1 102 ? -13.320 1.256 16.641 1.00 51.19 102 GLU A N 1
ATOM 765 C CA . GLU A 1 102 ? -12.386 0.761 17.653 1.00 51.19 102 GLU A CA 1
ATOM 766 C C . GLU A 1 102 ? -10.973 0.628 17.071 1.00 51.19 102 GLU A C 1
ATOM 768 O O . GLU A 1 102 ? -10.779 0.233 15.919 1.00 51.19 102 GLU A O 1
ATOM 773 N N . SER A 1 103 ? -9.968 0.955 17.886 1.00 50.97 103 SER A N 1
ATOM 774 C CA . SER A 1 103 ? -8.562 0.776 17.537 1.00 50.97 103 SER A CA 1
ATOM 775 C C . SER A 1 103 ? -8.273 -0.707 17.284 1.00 50.97 103 SER A C 1
ATOM 777 O O . SER A 1 103 ? -8.386 -1.561 18.168 1.00 50.97 103 SER A O 1
ATOM 779 N N . ILE A 1 104 ? -7.894 -1.026 16.047 1.00 53.41 104 ILE A N 1
ATOM 780 C CA . ILE A 1 104 ? -7.520 -2.382 15.649 1.00 53.41 104 ILE A CA 1
ATOM 781 C C . ILE A 1 104 ? -6.123 -2.653 16.207 1.00 53.41 104 ILE A C 1
ATOM 783 O O . ILE A 1 104 ? -5.129 -2.147 15.695 1.00 53.41 104 ILE A O 1
ATOM 787 N N . SER A 1 105 ? -6.047 -3.448 17.273 1.00 51.47 105 SER A N 1
ATOM 788 C CA . SER A 1 105 ? -4.789 -3.817 17.930 1.00 51.47 105 SER A CA 1
ATOM 789 C C . SER A 1 105 ? -4.433 -5.284 17.689 1.00 51.47 105 SER A C 1
ATOM 79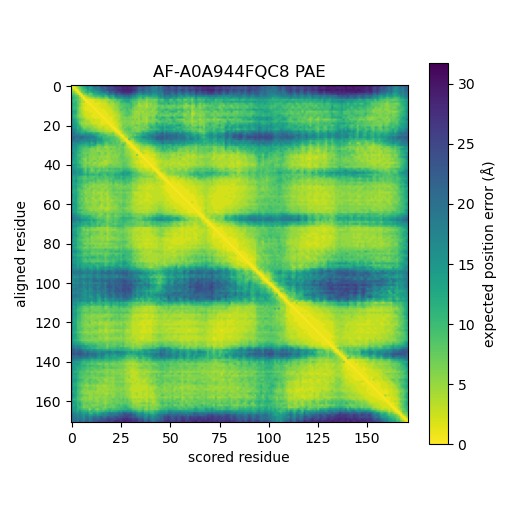1 O O . SER A 1 105 ? -5.307 -6.157 17.691 1.00 51.47 105 SER A O 1
ATOM 793 N N . ILE A 1 106 ? -3.129 -5.565 17.561 1.00 51.31 106 ILE A N 1
ATOM 794 C CA . ILE A 1 106 ? -2.557 -6.918 17.414 1.00 51.31 106 ILE A CA 1
ATOM 795 C C . ILE A 1 106 ? -2.999 -7.858 18.535 1.00 51.31 106 ILE A C 1
ATOM 797 O O . ILE A 1 106 ? -3.253 -9.038 18.293 1.00 51.31 106 ILE A O 1
ATOM 801 N N . TYR A 1 107 ? -3.169 -7.323 19.741 1.00 49.62 107 TYR A N 1
ATOM 802 C CA . TYR A 1 107 ? -3.567 -8.102 20.907 1.00 49.62 107 TYR A CA 1
ATOM 803 C C . TYR A 1 107 ? -5.072 -8.399 20.960 1.00 49.62 107 TYR A C 1
ATOM 805 O O . TYR A 1 107 ? -5.456 -9.407 21.542 1.00 49.62 107 TYR A O 1
ATOM 813 N N . LYS A 1 108 ? -5.921 -7.567 20.337 1.00 54.78 108 LYS A N 1
ATOM 814 C CA . LYS A 1 108 ? -7.381 -7.776 20.305 1.00 54.78 108 LYS A CA 1
ATOM 815 C C . LYS A 1 108 ? -7.821 -8.709 19.174 1.00 54.78 108 LYS A C 1
ATOM 817 O O . LYS A 1 108 ? -8.698 -9.535 19.385 1.00 54.78 108 LYS A O 1
ATOM 822 N N . ASN A 1 109 ? -7.214 -8.588 17.992 1.00 60.12 109 ASN A N 1
ATOM 823 C CA . ASN A 1 109 ? -7.647 -9.321 16.795 1.00 60.12 109 ASN A CA 1
ATOM 824 C C . ASN A 1 109 ? -6.753 -10.505 16.399 1.00 60.12 109 ASN A C 1
ATOM 826 O O . ASN A 1 109 ? -7.119 -11.268 15.508 1.00 60.12 109 ASN A O 1
ATOM 830 N N . GLY A 1 110 ? -5.615 -10.695 17.069 1.00 64.19 110 GLY A N 1
ATOM 831 C CA . GLY A 1 110 ? -4.699 -11.802 16.812 1.00 64.19 110 GLY A CA 1
ATOM 832 C C . GLY A 1 110 ? -3.759 -11.548 15.630 1.00 64.19 110 GLY A C 1
ATOM 833 O O . GLY A 1 110 ? -4.154 -11.069 14.565 1.00 64.19 110 GLY A O 1
ATOM 834 N N . PHE A 1 111 ? -2.490 -11.919 15.817 1.00 70.94 111 PHE A N 1
ATOM 835 C CA . PHE A 1 111 ? -1.406 -11.712 14.852 1.00 70.94 111 PHE A CA 1
ATOM 836 C C . PHE A 1 111 ? -1.731 -12.250 13.449 1.00 70.94 111 PHE A C 1
ATOM 838 O O . PHE A 1 111 ? -1.561 -11.533 12.466 1.00 70.94 111 PHE A O 1
ATOM 845 N N . PHE A 1 112 ? -2.274 -13.469 13.352 1.00 71.31 112 PHE A N 1
ATOM 846 C CA . PHE A 1 112 ? -2.579 -14.107 12.066 1.00 71.31 112 PHE A CA 1
ATOM 847 C C . PHE A 1 112 ? -3.658 -13.377 11.257 1.00 71.31 112 PHE A C 1
ATOM 849 O O . PHE A 1 112 ? -3.548 -13.304 10.036 1.00 71.31 112 PHE A O 1
ATOM 856 N N . ARG A 1 113 ? -4.673 -12.789 11.908 1.00 74.00 113 ARG A N 1
ATOM 857 C CA . ARG A 1 113 ? -5.722 -12.037 11.196 1.00 74.00 113 ARG A CA 1
ATOM 858 C C . ARG A 1 113 ? -5.176 -10.741 10.604 1.00 74.00 113 ARG A C 1
ATOM 860 O O . ARG A 1 113 ? -5.524 -10.384 9.48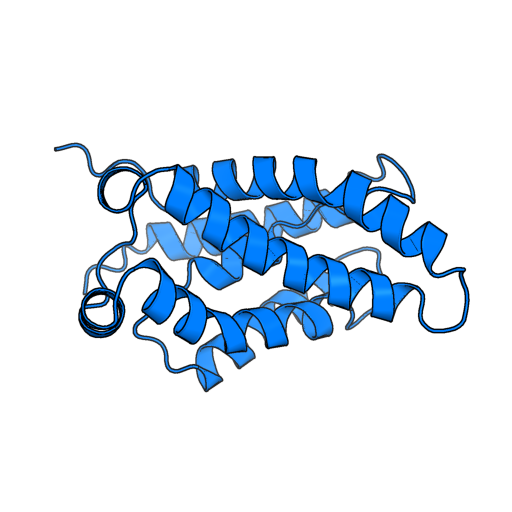5 1.00 74.00 113 ARG A O 1
ATOM 867 N N . ILE A 1 114 ? -4.284 -10.065 11.328 1.00 75.38 114 ILE A N 1
ATOM 868 C CA . ILE A 1 114 ? -3.647 -8.825 10.866 1.00 75.38 114 ILE A CA 1
ATOM 869 C C . ILE A 1 114 ? -2.612 -9.110 9.783 1.00 75.38 114 ILE A C 1
ATOM 871 O O . ILE A 1 114 ? -2.606 -8.421 8.769 1.00 75.38 114 ILE A O 1
ATOM 875 N N . ALA A 1 115 ? -1.786 -10.144 9.954 1.00 80.62 115 ALA A N 1
ATOM 876 C CA . ALA A 1 115 ? -0.852 -10.580 8.921 1.00 80.62 115 ALA A CA 1
ATOM 877 C C . ALA A 1 115 ? -1.590 -10.985 7.635 1.00 80.62 115 ALA A C 1
ATOM 879 O O . ALA A 1 115 ? -1.162 -10.606 6.549 1.00 80.62 115 ALA A O 1
ATOM 880 N N . GLY A 1 116 ? -2.733 -11.671 7.750 1.00 81.44 116 GLY A N 1
ATOM 881 C CA . GLY A 1 116 ? -3.603 -11.981 6.614 1.00 81.44 116 GLY A CA 1
ATOM 882 C C . GLY A 1 116 ? -4.173 -10.728 5.944 1.00 81.44 116 GLY A C 1
ATOM 883 O O . GLY A 1 116 ? -4.058 -10.580 4.731 1.00 81.44 116 GLY A O 1
ATOM 884 N N . ALA A 1 117 ? -4.729 -9.791 6.719 1.00 81.50 117 ALA A N 1
ATOM 885 C CA . ALA A 1 117 ? -5.285 -8.545 6.187 1.00 81.50 117 ALA A CA 1
ATOM 886 C C . ALA A 1 117 ? -4.225 -7.690 5.471 1.00 81.50 117 ALA A C 1
ATOM 888 O O . ALA A 1 117 ? -4.439 -7.258 4.338 1.00 81.50 117 ALA A O 1
ATOM 889 N N . LEU A 1 118 ? -3.062 -7.493 6.103 1.00 82.38 118 LEU A N 1
ATOM 890 C CA . LEU A 1 118 ? -1.934 -6.778 5.507 1.00 82.38 118 LEU A CA 1
ATOM 891 C C . LEU A 1 118 ? -1.396 -7.515 4.283 1.00 82.38 118 LEU A C 1
ATOM 893 O O . LEU A 1 118 ? -1.136 -6.878 3.270 1.00 82.38 118 LEU A O 1
ATOM 897 N N . GLY A 1 119 ? -1.296 -8.843 4.335 1.00 84.81 119 GLY A N 1
ATOM 898 C CA . GLY A 1 119 ? -0.900 -9.667 3.198 1.00 84.81 119 GLY A CA 1
ATOM 899 C C . GLY A 1 119 ? -1.815 -9.469 1.992 1.00 84.81 119 GLY A C 1
ATOM 900 O O . GLY A 1 119 ? -1.321 -9.276 0.885 1.00 84.81 119 GLY A O 1
ATOM 901 N N . ILE A 1 120 ? -3.135 -9.430 2.186 1.00 87.06 120 ILE A N 1
ATOM 902 C CA . ILE A 1 120 ? -4.089 -9.182 1.092 1.00 87.06 120 ILE A CA 1
ATOM 903 C C . ILE A 1 120 ? -3.908 -7.771 0.518 1.00 87.06 120 ILE A C 1
ATOM 905 O O . ILE A 1 120 ? -3.829 -7.603 -0.697 1.00 87.06 120 ILE A O 1
ATOM 909 N N . VAL A 1 121 ? -3.798 -6.760 1.381 1.00 87.50 121 VAL A N 1
ATOM 910 C CA . VAL A 1 121 ? -3.648 -5.351 0.982 1.00 87.50 121 VAL A CA 1
ATOM 911 C C . VAL A 1 121 ? -2.329 -5.108 0.238 1.00 87.50 121 VAL A C 1
ATOM 913 O O . VAL A 1 121 ? -2.324 -4.477 -0.817 1.00 87.50 121 VAL A O 1
ATOM 916 N N . ILE A 1 122 ? -1.222 -5.653 0.744 1.00 86.88 122 ILE A N 1
ATOM 917 C CA . ILE A 1 122 ? 0.104 -5.585 0.116 1.00 86.88 122 ILE A CA 1
ATOM 918 C C . ILE A 1 122 ? 0.098 -6.345 -1.211 1.00 86.88 122 ILE A C 1
ATOM 920 O O . ILE A 1 122 ? 0.601 -5.828 -2.203 1.00 86.88 122 ILE A O 1
ATOM 924 N N . SER A 1 123 ? -0.521 -7.528 -1.267 1.00 86.69 123 SER A N 1
ATOM 925 C CA . SER A 1 123 ? -0.648 -8.292 -2.516 1.00 86.69 123 SER A CA 1
ATOM 926 C C . SER A 1 123 ? -1.407 -7.505 -3.579 1.00 86.69 123 SER A C 1
ATOM 928 O O . SER A 1 123 ? -0.975 -7.444 -4.726 1.00 86.69 123 SER A O 1
ATOM 930 N N . LEU A 1 124 ? -2.519 -6.873 -3.198 1.00 88.38 124 LEU A N 1
ATOM 931 C CA . LEU A 1 124 ? -3.334 -6.082 -4.112 1.00 88.38 124 LEU A CA 1
ATOM 932 C C . LEU A 1 124 ? -2.562 -4.866 -4.638 1.00 88.38 124 LEU A C 1
ATOM 934 O O . LEU A 1 124 ? -2.583 -4.609 -5.840 1.00 88.38 124 LEU A O 1
ATOM 938 N N . PHE A 1 125 ? -1.825 -4.172 -3.766 1.00 87.94 125 PHE A N 1
ATOM 939 C CA . PHE A 1 125 ? -0.959 -3.063 -4.166 1.00 87.94 125 PHE A CA 1
ATOM 940 C C . PHE A 1 125 ? 0.141 -3.516 -5.130 1.00 87.94 125 PHE A C 1
ATOM 942 O O . PHE A 1 125 ? 0.268 -2.953 -6.214 1.00 87.94 125 PHE A O 1
ATOM 949 N N . LEU A 1 126 ? 0.915 -4.546 -4.764 1.00 85.62 126 LEU A N 1
ATOM 950 C CA . LEU A 1 126 ? 2.023 -5.042 -5.582 1.00 85.62 126 LEU A CA 1
ATOM 951 C C . LEU A 1 126 ? 1.532 -5.553 -6.934 1.00 85.62 126 LEU A C 1
ATOM 953 O O . LEU A 1 126 ? 2.162 -5.265 -7.942 1.00 85.62 126 LEU A O 1
ATOM 957 N N . ALA A 1 127 ? 0.416 -6.283 -6.980 1.00 86.38 127 ALA A N 1
ATOM 958 C CA . ALA A 1 127 ? -0.136 -6.756 -8.243 1.00 86.38 127 ALA A CA 1
ATOM 959 C C . ALA A 1 127 ? -0.367 -5.571 -9.190 1.00 86.38 127 ALA A C 1
ATOM 961 O O . ALA A 1 127 ? 0.204 -5.523 -10.275 1.00 86.38 127 ALA A O 1
ATOM 962 N N . ILE A 1 128 ? -1.122 -4.568 -8.744 1.00 87.00 128 ILE A N 1
ATOM 963 C CA . ILE A 1 128 ? -1.460 -3.406 -9.569 1.00 87.00 128 ILE A CA 1
ATOM 964 C C . ILE A 1 128 ? -0.205 -2.614 -9.948 1.00 87.00 128 ILE A C 1
ATOM 966 O O . ILE A 1 128 ? -0.025 -2.291 -11.120 1.00 87.00 128 ILE A O 1
ATOM 970 N N . TYR A 1 129 ? 0.685 -2.365 -8.986 1.00 84.88 129 TYR A N 1
ATOM 971 C CA . TYR A 1 129 ? 1.934 -1.643 -9.206 1.00 84.88 129 TYR A CA 1
ATOM 972 C C . TYR A 1 129 ? 2.810 -2.334 -10.259 1.00 84.88 129 TYR A C 1
ATOM 974 O O . TYR A 1 129 ? 3.220 -1.706 -11.229 1.00 84.88 129 TYR A O 1
ATOM 982 N N . LEU A 1 130 ? 3.063 -3.641 -10.122 1.00 83.94 130 LEU A N 1
ATOM 983 C CA . LEU A 1 130 ? 3.937 -4.376 -11.038 1.00 83.94 130 LEU A CA 1
ATOM 984 C C . LEU A 1 130 ? 3.321 -4.554 -12.429 1.00 83.94 130 LEU A C 1
ATOM 986 O O . LEU A 1 130 ? 4.047 -4.489 -13.424 1.00 83.94 130 LEU A O 1
ATOM 990 N N . PHE A 1 131 ? 2.008 -4.785 -12.511 1.00 82.25 131 PHE A N 1
ATOM 991 C CA . PHE A 1 131 ? 1.314 -4.879 -13.796 1.00 82.25 131 PHE A CA 1
ATOM 992 C C . PHE A 1 131 ? 1.323 -3.544 -14.541 1.00 82.25 131 PHE A C 1
ATOM 994 O O . PHE A 1 131 ? 1.533 -3.544 -15.751 1.00 82.25 131 PHE A O 1
ATOM 1001 N N . ALA A 1 132 ? 1.140 -2.427 -13.835 1.00 83.81 132 ALA A N 1
ATOM 1002 C CA . ALA A 1 132 ? 1.172 -1.097 -14.432 1.00 83.81 132 ALA A CA 1
ATOM 1003 C C . ALA A 1 132 ? 2.599 -0.660 -14.816 1.00 83.81 132 ALA A C 1
ATOM 1005 O O . ALA A 1 132 ? 2.791 -0.138 -15.909 1.00 83.81 132 ALA A O 1
ATOM 1006 N N . ASP A 1 133 ? 3.604 -0.952 -13.984 1.00 79.62 133 ASP A N 1
ATOM 1007 C CA . ASP A 1 133 ? 5.027 -0.667 -14.250 1.00 79.62 133 ASP A CA 1
ATOM 1008 C C . ASP A 1 133 ? 5.545 -1.364 -15.520 1.00 79.62 133 ASP A C 1
ATOM 1010 O O . ASP A 1 133 ? 6.381 -0.842 -16.251 1.00 79.62 133 ASP A O 1
ATOM 1014 N N . ASN A 1 134 ? 5.035 -2.564 -15.802 1.00 73.00 134 ASN A N 1
ATOM 1015 C CA . ASN A 1 134 ? 5.526 -3.422 -16.884 1.00 73.00 134 ASN A CA 1
ATOM 1016 C C . ASN A 1 134 ? 4.499 -3.597 -18.012 1.00 73.00 134 ASN A C 1
ATOM 1018 O O . ASN A 1 134 ? 4.624 -4.533 -18.809 1.00 73.00 134 ASN A O 1
ATOM 1022 N N . ALA A 1 135 ? 3.480 -2.733 -18.077 1.00 71.69 135 ALA A N 1
ATOM 1023 C CA . ALA A 1 135 ? 2.405 -2.827 -19.056 1.00 71.69 135 ALA A CA 1
ATOM 1024 C C . ALA A 1 135 ? 2.968 -2.773 -20.491 1.00 71.69 135 ALA A C 1
ATOM 1026 O O . ALA A 1 135 ? 3.351 -1.721 -20.994 1.00 71.69 135 ALA A O 1
ATOM 1027 N N . GLY A 1 136 ? 3.033 -3.937 -21.147 1.00 60.41 136 GLY A N 1
ATOM 1028 C CA . GLY A 1 136 ? 3.418 -4.085 -22.554 1.00 60.41 136 GLY A CA 1
ATOM 1029 C C . GLY A 1 136 ? 4.908 -4.310 -22.844 1.00 60.41 136 GLY A C 1
ATOM 1030 O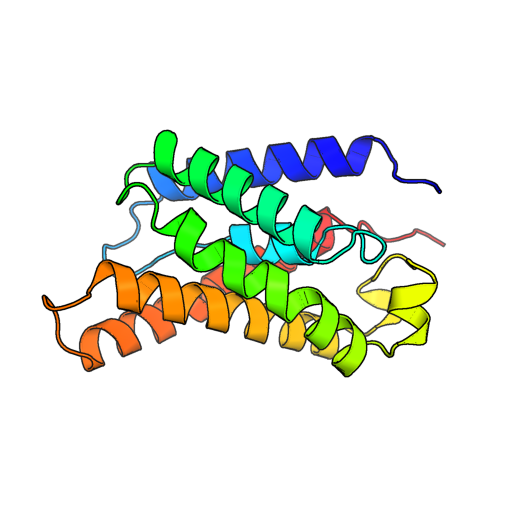 O . GLY A 1 136 ? 5.243 -4.561 -23.997 1.00 60.41 136 GLY A O 1
ATOM 1031 N N . THR A 1 137 ? 5.801 -4.273 -21.847 1.00 66.50 137 THR A N 1
ATOM 1032 C CA . THR A 1 137 ? 7.262 -4.314 -22.090 1.00 66.50 137 THR A CA 1
ATOM 1033 C C . THR A 1 137 ? 7.967 -5.581 -21.602 1.00 66.50 137 THR A C 1
ATOM 1035 O O . THR A 1 137 ? 9.039 -5.906 -22.114 1.00 66.50 137 THR A O 1
ATOM 1038 N N . ARG A 1 138 ? 7.406 -6.326 -20.635 1.00 70.62 138 ARG A N 1
ATOM 1039 C CA . ARG A 1 138 ? 8.053 -7.522 -20.054 1.00 70.62 138 ARG A CA 1
ATOM 1040 C C . ARG A 1 138 ? 7.111 -8.716 -19.906 1.00 70.62 138 ARG A C 1
ATOM 1042 O O . ARG A 1 138 ? 5.896 -8.574 -19.818 1.00 70.62 138 ARG A O 1
ATOM 1049 N N . SER A 1 139 ? 7.702 -9.913 -19.868 1.00 80.56 139 SER A N 1
ATOM 1050 C CA . SER A 1 139 ? 6.982 -11.184 -19.718 1.00 80.56 139 SER A CA 1
ATOM 1051 C C . SER A 1 139 ? 6.263 -11.277 -18.369 1.00 80.56 139 SER A C 1
ATOM 1053 O O . SER A 1 139 ? 6.817 -10.912 -17.333 1.00 80.56 139 SER A O 1
ATOM 1055 N N . PHE A 1 140 ? 5.057 -11.848 -18.369 1.00 77.31 140 PHE A N 1
ATOM 1056 C CA . PHE A 1 140 ? 4.256 -12.107 -17.167 1.00 77.31 140 PHE A CA 1
ATOM 1057 C C . PHE A 1 140 ? 5.054 -12.814 -16.057 1.00 77.31 140 PHE A C 1
ATOM 1059 O O . PHE A 1 140 ? 4.981 -12.430 -14.891 1.00 77.31 140 PHE A O 1
ATOM 1066 N N . TRP A 1 141 ? 5.880 -13.798 -16.423 1.00 80.75 141 TRP A N 1
ATOM 1067 C CA . TRP A 1 141 ? 6.709 -14.557 -15.481 1.00 80.75 141 TRP A CA 1
ATOM 1068 C C . TRP A 1 141 ? 7.725 -13.690 -14.738 1.00 80.75 141 TRP A C 1
ATOM 1070 O O . TRP A 1 141 ? 8.012 -13.929 -13.568 1.00 80.75 141 TRP A O 1
ATOM 1080 N N . PHE A 1 142 ? 8.233 -12.652 -15.397 1.00 80.56 142 PHE A N 1
ATOM 1081 C CA . PHE A 1 142 ? 9.148 -11.703 -14.779 1.00 80.56 142 PHE A CA 1
ATOM 1082 C C . PHE A 1 142 ? 8.441 -10.875 -13.696 1.00 80.56 142 PHE A C 1
ATOM 1084 O O . PHE A 1 142 ? 8.978 -10.691 -12.604 1.00 80.56 142 PHE A O 1
ATOM 1091 N N . ASN A 1 143 ? 7.202 -10.449 -13.957 1.00 80.50 143 ASN A N 1
ATOM 1092 C CA . ASN A 1 143 ? 6.384 -9.730 -12.976 1.00 80.50 143 ASN A CA 1
ATOM 1093 C C . ASN A 1 143 ? 5.988 -10.631 -11.803 1.00 80.50 143 ASN A C 1
ATOM 1095 O O . ASN A 1 143 ? 6.018 -10.190 -10.656 1.00 80.50 143 ASN A O 1
ATOM 1099 N N . LEU A 1 144 ? 5.690 -11.906 -12.067 1.00 83.38 144 LEU A N 1
ATOM 1100 C CA . LEU A 1 144 ? 5.394 -12.879 -11.018 1.00 83.38 144 LEU A CA 1
ATOM 1101 C C . LEU A 1 144 ? 6.599 -13.097 -10.090 1.00 83.38 144 LEU A C 1
ATOM 1103 O O . LEU A 1 144 ? 6.444 -13.088 -8.872 1.00 83.38 144 LEU A O 1
ATOM 1107 N N . LEU A 1 145 ? 7.808 -13.231 -10.639 1.00 85.00 145 LEU A N 1
ATOM 1108 C CA . LEU A 1 145 ? 9.026 -13.356 -9.832 1.00 85.00 145 LEU A CA 1
ATOM 1109 C C . LEU A 1 145 ? 9.272 -12.111 -8.975 1.00 85.00 145 LEU A C 1
ATOM 1111 O O . LEU A 1 145 ? 9.513 -12.235 -7.776 1.00 85.00 145 LEU A O 1
ATOM 1115 N N . ARG A 1 146 ? 9.145 -10.910 -9.554 1.00 81.31 146 ARG A N 1
ATOM 1116 C CA . ARG A 1 146 ? 9.247 -9.650 -8.799 1.00 81.31 146 ARG A CA 1
ATOM 1117 C C . ARG A 1 146 ? 8.208 -9.573 -7.680 1.00 81.31 146 ARG A C 1
ATOM 1119 O O . ARG A 1 146 ? 8.542 -9.127 -6.585 1.00 81.31 146 ARG A O 1
ATOM 1126 N N . PHE A 1 147 ? 6.982 -10.040 -7.919 1.00 84.62 147 PHE A N 1
ATOM 1127 C CA . PHE A 1 147 ? 5.937 -10.108 -6.898 1.00 84.62 147 PHE A CA 1
ATOM 1128 C C . PHE A 1 147 ? 6.350 -11.025 -5.740 1.00 84.62 147 PHE A C 1
ATOM 1130 O O . PHE A 1 147 ? 6.329 -10.603 -4.585 1.00 84.62 147 PHE A O 1
ATOM 1137 N N . VAL A 1 148 ? 6.788 -12.252 -6.044 1.00 86.25 148 VAL A N 1
ATOM 1138 C CA . VAL A 1 148 ? 7.191 -13.245 -5.034 1.00 86.25 148 VAL A CA 1
ATOM 1139 C C . VAL A 1 148 ? 8.390 -12.762 -4.216 1.00 86.25 148 VAL A C 1
ATOM 1141 O O . VAL A 1 148 ? 8.433 -12.985 -3.011 1.00 86.25 148 VAL A O 1
ATOM 1144 N N . VAL A 1 149 ? 9.341 -12.065 -4.840 1.00 85.38 149 VAL A N 1
ATOM 1145 C CA . VAL A 1 149 ? 10.516 -11.507 -4.152 1.00 85.38 149 VAL A CA 1
ATOM 1146 C C . VAL A 1 149 ? 10.152 -10.289 -3.297 1.00 85.38 149 VAL A C 1
ATOM 1148 O O . VAL A 1 149 ? 10.682 -10.124 -2.201 1.00 85.38 149 VAL A O 1
ATOM 1151 N N . SER A 1 150 ? 9.234 -9.444 -3.768 1.00 83.88 150 SER A N 1
ATOM 1152 C CA . SER A 1 150 ? 8.875 -8.180 -3.107 1.00 83.88 150 SER A CA 1
ATOM 1153 C C . SER A 1 150 ? 7.846 -8.345 -1.985 1.00 83.88 150 SER A C 1
ATOM 1155 O O . SER A 1 150 ? 7.786 -7.519 -1.070 1.00 83.88 150 SER A O 1
ATOM 1157 N N . PHE A 1 151 ? 7.045 -9.412 -2.023 1.00 85.56 151 PHE A N 1
ATOM 1158 C CA . PHE A 1 151 ? 5.977 -9.654 -1.056 1.00 85.56 151 PHE A CA 1
ATOM 1159 C C . PHE A 1 151 ? 6.483 -9.918 0.380 1.00 85.56 151 PHE A C 1
ATOM 1161 O O . PHE A 1 151 ? 6.056 -9.190 1.280 1.00 85.56 151 PHE A O 1
ATOM 1168 N N . PRO A 1 152 ? 7.408 -10.869 0.643 1.00 85.50 152 PRO A N 1
ATOM 1169 C CA . PRO A 1 152 ? 7.899 -11.143 1.995 1.00 85.50 152 PRO A CA 1
ATOM 1170 C C . PRO A 1 152 ? 8.511 -9.928 2.705 1.00 85.50 152 PRO A C 1
ATOM 1172 O O . PRO A 1 152 ? 8.108 -9.655 3.838 1.00 85.50 152 PRO A O 1
ATOM 1175 N N . PRO A 1 153 ? 9.437 -9.160 2.093 1.00 83.50 153 PRO A N 1
ATOM 1176 C CA . PRO A 1 153 ? 10.024 -8.019 2.776 1.00 83.50 153 PRO A CA 1
ATOM 1177 C C . PRO A 1 153 ? 8.985 -6.909 2.987 1.00 83.50 153 PRO A C 1
ATOM 1179 O O . PRO A 1 153 ? 8.939 -6.346 4.077 1.00 83.50 153 PRO A O 1
ATOM 1182 N N . SER A 1 154 ? 8.076 -6.665 2.032 1.00 83.56 154 SER A N 1
ATOM 1183 C CA . SER A 1 154 ? 6.982 -5.695 2.215 1.00 83.56 154 SER A CA 1
ATOM 1184 C C . SER A 1 154 ? 6.036 -6.088 3.355 1.00 83.56 154 SER A C 1
ATOM 1186 O O . SER A 1 154 ? 5.620 -5.230 4.131 1.00 83.56 154 SER A O 1
ATOM 1188 N N . LEU A 1 155 ? 5.737 -7.381 3.515 1.00 84.31 155 LEU A N 1
ATOM 1189 C CA . LEU A 1 155 ? 4.925 -7.877 4.627 1.00 84.31 155 LEU A CA 1
ATOM 1190 C C . LEU A 1 155 ? 5.632 -7.700 5.975 1.00 84.31 155 LEU A C 1
ATOM 1192 O O . LEU A 1 155 ? 5.002 -7.265 6.939 1.00 84.31 155 LEU A O 1
ATOM 1196 N N . LEU A 1 156 ? 6.933 -7.998 6.047 1.00 83.50 156 LEU A N 1
ATOM 1197 C CA . LEU A 1 156 ? 7.725 -7.801 7.263 1.00 83.50 156 LEU A CA 1
ATOM 1198 C C . LEU A 1 156 ? 7.751 -6.329 7.675 1.00 83.50 156 LEU A C 1
ATOM 1200 O O . LEU A 1 156 ? 7.448 -6.016 8.827 1.00 83.50 156 LEU A O 1
ATOM 1204 N N . VAL A 1 157 ? 8.054 -5.420 6.743 1.00 80.81 157 VAL A N 1
ATOM 1205 C CA . VAL A 1 157 ? 8.085 -3.990 7.068 1.00 80.81 157 VAL A CA 1
ATOM 1206 C C . VAL A 1 157 ? 6.677 -3.483 7.398 1.00 80.81 157 VAL A C 1
ATOM 1208 O O . VAL A 1 157 ? 6.507 -2.759 8.374 1.00 80.81 157 VAL A O 1
ATOM 1211 N N . GLY A 1 158 ? 5.644 -3.943 6.685 1.00 79.44 158 GLY A N 1
ATOM 1212 C CA . GLY A 1 158 ? 4.248 -3.630 6.995 1.00 79.44 158 GLY A CA 1
ATOM 1213 C C . GLY A 1 158 ? 3.831 -4.048 8.409 1.00 79.44 158 GLY A C 1
ATOM 1214 O O . GLY A 1 158 ? 3.206 -3.268 9.125 1.00 79.44 158 GLY A O 1
ATOM 1215 N N . LEU A 1 159 ? 4.229 -5.239 8.865 1.00 79.25 159 LEU A N 1
ATOM 1216 C CA . LEU A 1 159 ? 3.967 -5.700 10.233 1.00 79.25 159 LEU A CA 1
ATOM 1217 C C . LEU A 1 159 ? 4.693 -4.852 11.286 1.00 79.25 159 LEU A C 1
ATOM 1219 O O . LEU A 1 159 ? 4.101 -4.525 12.318 1.00 79.25 159 LEU A O 1
ATOM 1223 N N . LEU A 1 160 ? 5.948 -4.471 11.028 1.00 78.31 160 LEU A N 1
ATOM 1224 C CA . LEU A 1 160 ? 6.708 -3.584 11.913 1.00 78.31 160 LEU A CA 1
ATOM 1225 C C . LEU A 1 160 ? 6.054 -2.201 11.999 1.00 78.31 160 LEU A C 1
ATOM 122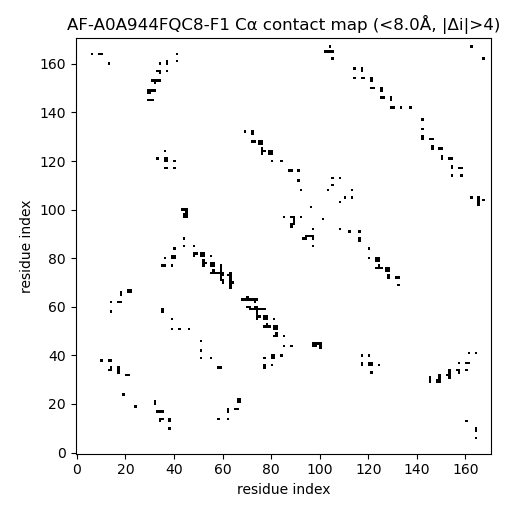7 O O . LEU A 1 160 ? 5.794 -1.712 13.098 1.00 78.31 160 LEU A O 1
ATOM 1231 N N . SER A 1 161 ? 5.710 -1.605 10.856 1.00 71.62 161 SER A N 1
ATOM 1232 C CA . SER A 1 161 ? 5.008 -0.323 10.784 1.00 71.62 161 SER A CA 1
ATOM 1233 C C . SER A 1 161 ? 3.655 -0.365 11.487 1.00 71.62 161 SER A C 1
ATOM 1235 O O . SER A 1 161 ? 3.314 0.570 12.207 1.00 71.62 161 SER A O 1
ATOM 1237 N N . PHE A 1 162 ? 2.898 -1.455 11.340 1.00 69.19 162 PHE A N 1
ATOM 1238 C CA . PHE A 1 162 ? 1.621 -1.632 12.031 1.00 69.19 162 PHE A CA 1
ATOM 1239 C C . PHE A 1 162 ? 1.791 -1.691 13.557 1.00 69.19 162 PHE A C 1
ATOM 1241 O O . PHE A 1 162 ? 1.002 -1.095 14.290 1.00 69.19 162 PHE A O 1
ATOM 1248 N N . ASN A 1 163 ? 2.833 -2.371 14.045 1.00 71.06 163 ASN A N 1
ATOM 1249 C CA . ASN A 1 163 ? 3.156 -2.445 15.473 1.00 71.06 163 ASN A CA 1
ATOM 1250 C C . ASN A 1 163 ? 3.549 -1.071 16.045 1.00 71.06 163 ASN A C 1
ATOM 1252 O O . ASN A 1 163 ? 3.136 -0.717 17.146 1.00 71.06 163 ASN A O 1
ATOM 1256 N N . VAL A 1 164 ? 4.289 -0.274 15.268 1.00 68.94 164 VAL A N 1
ATOM 1257 C CA . VAL A 1 164 ? 4.680 1.094 15.642 1.00 68.94 164 VAL A CA 1
ATOM 1258 C C . VAL A 1 164 ? 3.486 2.055 15.641 1.00 68.94 164 VAL A C 1
ATOM 1260 O O . VAL A 1 164 ? 3.402 2.898 16.530 1.00 68.94 164 VAL A O 1
ATOM 1263 N N . LEU A 1 165 ? 2.556 1.937 14.682 1.00 64.50 165 LEU A N 1
ATOM 1264 C CA . LEU A 1 165 ? 1.374 2.813 14.607 1.00 64.50 165 LEU A CA 1
ATOM 1265 C C . LEU A 1 165 ? 0.305 2.500 15.651 1.00 64.50 165 LEU A C 1
ATOM 1267 O O . LEU A 1 165 ? -0.417 3.401 16.072 1.00 64.50 165 LEU A O 1
ATOM 1271 N N . ASN A 1 166 ? 0.189 1.235 16.046 1.00 63.62 166 ASN A N 1
ATOM 1272 C CA . ASN A 1 166 ? -0.697 0.788 17.113 1.00 63.62 166 ASN A CA 1
ATOM 1273 C C . ASN A 1 166 ? 0.148 0.307 18.296 1.00 63.62 166 ASN A C 1
ATOM 1275 O O . ASN A 1 166 ? 0.173 -0.900 18.579 1.00 63.62 166 ASN A O 1
ATOM 1279 N N . PRO A 1 167 ? 0.865 1.223 18.979 1.00 53.41 167 PRO A N 1
ATOM 1280 C CA . PRO A 1 167 ? 1.670 0.845 20.120 1.00 53.41 167 PRO A CA 1
ATOM 1281 C C . PRO A 1 167 ? 0.766 0.218 21.177 1.00 53.41 167 PRO A C 1
ATOM 1283 O O . PRO A 1 167 ? -0.383 0.622 21.369 1.00 53.41 167 PRO A O 1
ATOM 1286 N N . LYS A 1 168 ? 1.310 -0.809 21.836 1.00 47.25 168 LYS A N 1
ATOM 1287 C CA . LYS A 1 168 ? 0.664 -1.585 22.896 1.00 47.25 168 LYS A CA 1
ATOM 1288 C C . LYS A 1 168 ? -0.119 -0.646 23.809 1.00 47.25 168 LYS A C 1
ATOM 1290 O O . LYS A 1 168 ? 0.483 0.183 24.490 1.00 47.25 168 LYS A O 1
ATOM 1295 N N . GLU A 1 169 ? -1.437 -0.803 23.851 1.00 40.94 169 GLU A N 1
ATOM 1296 C CA . GLU A 1 169 ? -2.221 -0.259 24.949 1.00 40.94 169 GLU A CA 1
ATOM 1297 C C . GLU A 1 169 ? -1.760 -1.030 26.189 1.00 40.94 169 GLU A C 1
ATOM 1299 O O . GLU A 1 169 ? -2.155 -2.174 26.418 1.00 40.94 169 GLU A O 1
ATOM 1304 N N . LYS A 1 170 ? -0.761 -0.466 26.884 1.00 33.59 170 LYS A N 1
ATOM 1305 C CA . LYS A 1 170 ? -0.291 -0.960 28.173 1.00 33.59 170 LYS A CA 1
ATOM 1306 C C . LYS A 1 170 ? -1.501 -0.891 29.093 1.00 33.59 170 LYS A C 1
ATOM 1308 O O . LYS A 1 170 ? -1.940 0.201 29.446 1.00 33.59 170 LYS A O 1
ATOM 1313 N N . ARG A 1 171 ? -2.055 -2.065 29.376 1.00 31.97 171 ARG A N 1
ATOM 1314 C CA . ARG A 1 171 ? -2.985 -2.268 30.477 1.00 31.97 171 ARG A CA 1
ATOM 1315 C C . ARG A 1 171 ? -2.301 -1.911 31.790 1.00 31.97 171 ARG A C 1
ATOM 1317 O O . ARG A 1 171 ? -1.085 -2.200 31.892 1.00 31.97 171 ARG A O 1
#

Solvent-accessible surface area (backbone atoms only — not comparable to full-atom values): 9438 Å² total; per-residue (Å²): 140,81,82,54,72,66,56,59,54,50,51,52,50,50,52,50,47,41,34,49,44,53,57,69,57,80,82,43,100,55,54,61,77,54,43,63,52,48,59,54,61,68,49,70,62,72,56,56,54,69,61,42,23,51,51,23,31,52,53,16,37,53,42,22,76,74,24,76,64,66,72,49,45,48,16,63,21,30,28,60,41,28,57,48,39,61,57,50,45,32,71,76,64,35,57,69,44,39,75,66,50,57,84,84,37,61,87,80,65,38,60,69,54,52,52,50,53,49,44,53,37,44,50,55,26,49,52,46,35,47,52,61,77,37,66,91,78,62,58,69,69,59,49,50,51,29,46,66,62,16,46,60,60,21,48,54,52,29,52,52,51,50,47,66,73,46,57,80,82,79,123

Radius of gyration: 15.72 Å; Cα contacts (8 Å, |Δi|>4): 191; chains: 1; bounding box: 38×28×53 Å

Foldseek 3Di:
DCPPPVLVVLLVVVLVVQQCCQAPVPVDPLADADQLLLSLLQPFLPDPLVVSLVVQLVSQQVSQVRGDDPHCLSSQLRNVSSNCSNVLCCVLVNPVCSVVSDRDDCVPRPPVSVLVSSLVSLLSSLVSSLCVRCVPPDDPVSSVSSSVNHRVNNSVVSSVSSCVSRPDPPD

Mean predicted aligned error: 9.2 Å

Sequence (171 aa):
MKVQGNNIMLWLLLLILQLVICNYLYISPLLVLTLLPTIIFCLPATLPTVWAMLIAFAAGAFVDLLGDGLIGLNALAAVPVALVRRMLLASIFGSDTVERGESISIYKNGFFRIAGALGIVISLFLAIYLFADNAGTRSFWFNLLRFVVSFPPSLLVGLLSFNVLNPKEKR